Protein AF-A0A919B8W8-F1 (afdb_monomer)

Structure (mmCIF, N/CA/C/O backbone):
data_AF-A0A919B8W8-F1
#
_entry.id   AF-A0A919B8W8-F1
#
loop_
_atom_site.group_PDB
_atom_site.id
_atom_site.type_symbol
_atom_site.label_atom_id
_atom_site.label_alt_id
_atom_site.label_comp_id
_atom_site.label_asym_id
_atom_site.label_entity_id
_atom_site.label_seq_id
_atom_site.pdbx_PDB_ins_code
_atom_site.Cartn_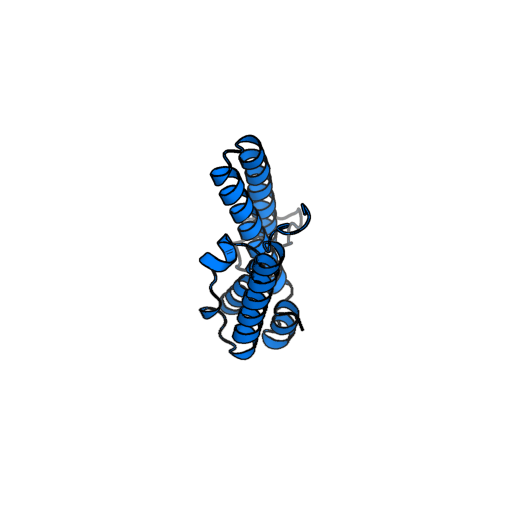x
_atom_site.Cartn_y
_atom_site.Cartn_z
_atom_site.occupancy
_atom_site.B_iso_or_equiv
_atom_site.auth_seq_id
_atom_site.auth_comp_id
_atom_site.auth_asym_id
_atom_site.auth_atom_id
_atom_site.pdbx_PDB_model_num
ATOM 1 N N . MET A 1 1 ? 10.524 -18.286 6.786 1.00 55.84 1 MET A N 1
ATOM 2 C CA . MET A 1 1 ? 11.147 -17.347 5.834 1.00 55.84 1 MET A CA 1
ATOM 3 C C . MET A 1 1 ? 10.064 -16.359 5.512 1.00 55.84 1 MET A C 1
ATOM 5 O O . MET A 1 1 ? 8.989 -16.825 5.149 1.00 55.84 1 MET A O 1
ATOM 9 N N . TYR A 1 2 ? 10.302 -15.078 5.764 1.00 72.94 2 TYR A N 1
ATOM 10 C CA . TYR A 1 2 ? 9.241 -14.082 5.649 1.00 72.94 2 TYR A CA 1
ATOM 11 C C . TYR A 1 2 ? 8.931 -13.783 4.176 1.00 72.94 2 TYR A C 1
ATOM 13 O O . TYR A 1 2 ? 9.824 -13.867 3.326 1.00 72.94 2 TYR A O 1
ATOM 21 N N . ALA A 1 3 ? 7.687 -13.430 3.850 1.00 76.00 3 ALA A N 1
ATOM 22 C CA . ALA A 1 3 ? 7.280 -13.106 2.482 1.00 76.00 3 ALA A CA 1
ATOM 23 C C . ALA A 1 3 ? 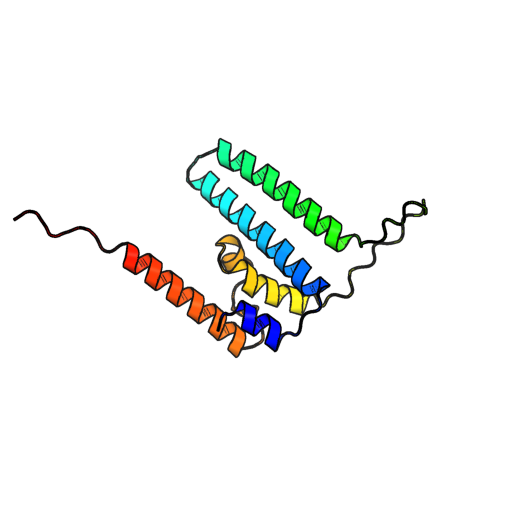8.094 -11.944 1.885 1.00 76.00 3 ALA A C 1
ATOM 25 O O . ALA A 1 3 ? 8.378 -11.938 0.688 1.00 76.00 3 ALA A O 1
ATOM 26 N N . THR A 1 4 ? 8.534 -11.003 2.720 1.00 79.88 4 THR A N 1
ATOM 27 C CA . THR A 1 4 ? 9.425 -9.888 2.358 1.00 79.88 4 THR A CA 1
ATOM 28 C C . THR A 1 4 ? 10.813 -10.372 1.919 1.00 79.88 4 THR A C 1
ATOM 30 O O . THR A 1 4 ? 11.311 -9.961 0.873 1.00 79.88 4 THR A O 1
ATOM 33 N N . GLU A 1 5 ? 11.412 -11.316 2.650 1.00 77.88 5 GLU A N 1
ATOM 34 C CA . GLU A 1 5 ? 12.707 -11.927 2.307 1.00 77.88 5 GLU A CA 1
ATOM 35 C C . GLU A 1 5 ? 12.623 -12.746 1.012 1.00 77.88 5 GLU A C 1
ATOM 37 O O . GLU A 1 5 ? 13.555 -12.762 0.203 1.00 77.88 5 GLU A O 1
ATOM 42 N N . LEU A 1 6 ? 11.493 -13.429 0.802 1.00 77.62 6 LEU A N 1
ATOM 43 C CA . LEU A 1 6 ? 11.238 -14.173 -0.426 1.00 77.62 6 LEU A CA 1
ATOM 44 C C . LEU A 1 6 ? 11.032 -13.226 -1.617 1.00 77.62 6 LEU A C 1
ATOM 46 O O . LEU A 1 6 ? 11.561 -13.490 -2.692 1.00 77.62 6 LEU A O 1
ATOM 50 N N . ALA A 1 7 ? 10.336 -12.102 -1.427 1.00 74.88 7 ALA A N 1
ATOM 51 C CA . ALA A 1 7 ? 10.153 -11.086 -2.461 1.00 74.88 7 ALA A CA 1
ATOM 52 C C . ALA A 1 7 ? 11.491 -10.491 -2.919 1.00 74.88 7 ALA A C 1
ATOM 54 O O . ALA A 1 7 ? 11.741 -10.419 -4.122 1.00 74.88 7 ALA A O 1
ATOM 55 N N . ALA A 1 8 ? 12.377 -10.151 -1.976 1.00 78.56 8 ALA A N 1
ATOM 56 C CA . ALA A 1 8 ? 13.709 -9.630 -2.282 1.00 78.56 8 ALA A CA 1
ATOM 57 C C . ALA A 1 8 ? 14.546 -10.625 -3.106 1.00 78.56 8 ALA A C 1
ATOM 59 O O . ALA A 1 8 ? 15.276 -10.234 -4.016 1.00 78.56 8 ALA A O 1
ATOM 60 N N . LYS A 1 9 ? 14.402 -11.925 -2.826 1.00 77.00 9 LYS A N 1
ATOM 61 C CA . LYS A 1 9 ? 15.123 -12.989 -3.532 1.00 77.00 9 LYS A CA 1
ATOM 62 C C . LYS A 1 9 ? 14.540 -13.318 -4.909 1.00 77.00 9 LYS A C 1
ATOM 64 O O . LYS A 1 9 ? 15.295 -13.657 -5.812 1.00 77.00 9 LYS A O 1
ATOM 69 N N . THR A 1 10 ? 13.219 -13.276 -5.060 1.00 79.31 10 THR A N 1
ATOM 70 C CA . THR A 1 10 ? 12.535 -13.717 -6.286 1.00 79.31 10 THR A CA 1
ATOM 71 C C . THR A 1 10 ? 12.407 -12.599 -7.318 1.00 79.31 10 THR A C 1
ATOM 73 O O . THR A 1 10 ? 12.518 -12.857 -8.513 1.00 79.31 10 THR A O 1
ATOM 76 N N . LEU A 1 11 ? 12.169 -11.360 -6.876 1.00 79.94 11 LEU A N 1
ATOM 77 C CA . LEU A 1 11 ? 11.946 -10.222 -7.773 1.00 79.94 11 LEU A CA 1
ATOM 78 C C . LEU A 1 11 ? 13.232 -9.453 -8.101 1.00 79.94 11 LEU A C 1
ATOM 80 O O . LEU A 1 11 ? 13.217 -8.659 -9.045 1.00 79.94 11 LEU A O 1
ATOM 84 N N . GLU A 1 12 ? 14.310 -9.672 -7.335 1.00 85.25 12 GLU A N 1
ATOM 85 C CA . GLU A 1 12 ? 15.593 -8.957 -7.432 1.00 85.25 12 GLU A CA 1
ATOM 86 C C . GLU A 1 12 ? 15.376 -7.453 -7.706 1.00 85.25 12 GLU A C 1
ATOM 88 O O . GLU A 1 12 ? 15.652 -6.959 -8.809 1.00 85.25 12 GLU A O 1
ATOM 93 N N . PRO A 1 13 ? 14.744 -6.724 -6.766 1.00 82.25 13 PRO A N 1
ATOM 94 C CA . PRO A 1 13 ? 14.416 -5.325 -6.978 1.00 82.25 13 PRO A CA 1
ATOM 95 C C . PRO A 1 13 ? 15.666 -4.448 -6.951 1.00 82.25 13 PRO A C 1
ATOM 97 O O . PRO A 1 13 ? 16.637 -4.710 -6.242 1.00 82.25 13 PRO A O 1
ATOM 100 N N . THR A 1 14 ? 15.630 -3.369 -7.725 1.00 85.00 14 THR A N 1
ATOM 101 C CA . THR A 1 14 ? 16.586 -2.272 -7.563 1.00 85.00 14 THR A CA 1
ATOM 102 C C . THR A 1 14 ? 16.299 -1.514 -6.265 1.00 85.00 14 THR A C 1
ATOM 104 O O . THR A 1 14 ? 15.175 -1.523 -5.764 1.00 85.00 14 THR A O 1
ATOM 107 N N . SER A 1 15 ? 17.290 -0.785 -5.744 1.00 84.69 15 SER A N 1
ATOM 108 C CA . SER A 1 15 ? 17.109 0.048 -4.545 1.00 84.69 15 SER A CA 1
ATOM 109 C C . SER A 1 15 ? 16.007 1.100 -4.709 1.00 84.69 15 SER A C 1
ATOM 111 O O . SER A 1 15 ? 15.320 1.431 -3.748 1.00 84.69 15 SER A O 1
ATOM 113 N N . THR A 1 16 ? 15.804 1.612 -5.927 1.00 82.62 16 THR A N 1
ATOM 114 C CA . THR A 1 16 ? 14.714 2.545 -6.242 1.00 82.62 16 THR A CA 1
ATOM 115 C C . THR A 1 16 ? 13.346 1.867 -6.191 1.00 82.62 16 THR A C 1
ATOM 117 O O . THR A 1 16 ? 12.405 2.455 -5.670 1.00 82.62 16 THR A O 1
ATOM 120 N N . GLU A 1 17 ? 13.220 0.642 -6.706 1.00 85.19 17 GLU A N 1
ATOM 121 C CA . GLU A 1 17 ? 11.960 -0.117 -6.681 1.00 85.19 17 GLU A CA 1
ATOM 122 C C . GLU A 1 17 ? 11.575 -0.534 -5.261 1.00 85.19 17 GLU A C 1
ATOM 124 O O . GLU A 1 17 ? 10.405 -0.444 -4.892 1.00 85.19 17 GLU A O 1
ATOM 129 N N . GLU A 1 18 ? 12.557 -0.958 -4.464 1.00 86.44 18 GLU A N 1
ATOM 130 C CA . GLU A 1 18 ? 12.358 -1.312 -3.060 1.00 86.44 18 GLU A CA 1
ATOM 131 C C . GLU A 1 18 ? 11.931 -0.096 -2.235 1.00 86.44 18 GLU A C 1
ATOM 133 O O . GLU A 1 18 ? 10.917 -0.159 -1.543 1.00 86.44 18 GLU A O 1
ATOM 138 N N . ARG A 1 19 ? 12.639 1.032 -2.381 1.00 85.75 19 ARG A N 1
ATOM 139 C CA . ARG A 1 19 ? 12.291 2.281 -1.697 1.00 85.75 19 ARG A CA 1
ATOM 140 C C . ARG A 1 19 ? 10.905 2.782 -2.089 1.00 85.75 19 ARG A C 1
ATOM 142 O O . ARG A 1 19 ? 10.127 3.147 -1.223 1.00 85.75 19 ARG A O 1
ATOM 149 N N . LEU A 1 20 ? 10.564 2.744 -3.379 1.00 86.06 20 LEU A N 1
ATOM 150 C CA . LEU A 1 20 ? 9.239 3.161 -3.830 1.00 86.06 20 LEU A CA 1
ATOM 151 C C . LEU A 1 20 ? 8.142 2.259 -3.246 1.00 86.06 20 LEU A C 1
ATOM 153 O O . LEU A 1 20 ? 7.090 2.749 -2.849 1.00 86.06 20 LEU A O 1
ATOM 157 N N . ALA A 1 21 ? 8.372 0.947 -3.182 1.00 89.31 21 ALA A N 1
ATOM 158 C CA . ALA A 1 21 ? 7.412 0.030 -2.581 1.00 89.31 21 ALA A CA 1
ATOM 159 C C . ALA A 1 21 ? 7.230 0.267 -1.073 1.00 89.31 21 ALA A C 1
ATOM 161 O O . ALA A 1 21 ? 6.102 0.173 -0.586 1.00 89.31 21 ALA A O 1
ATOM 162 N N . ASP A 1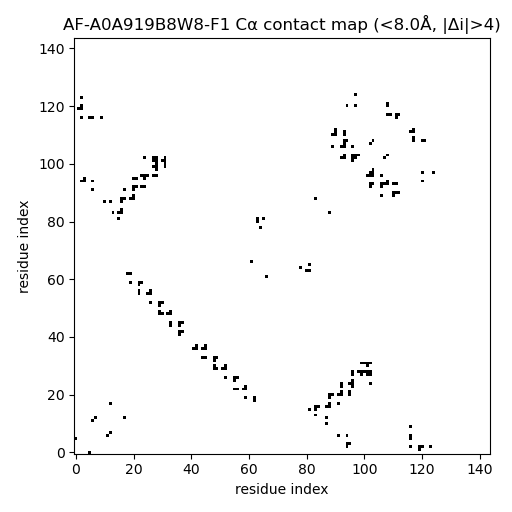 22 ? 8.311 0.590 -0.362 1.00 89.38 22 ASP A N 1
ATOM 163 C CA . ASP A 1 22 ? 8.294 0.929 1.063 1.00 89.38 22 ASP A CA 1
ATOM 164 C C . ASP A 1 22 ? 7.539 2.244 1.321 1.00 89.38 22 ASP A C 1
ATOM 166 O O . ASP A 1 22 ? 6.595 2.264 2.112 1.00 89.38 22 ASP A O 1
ATOM 170 N N . ASP A 1 23 ? 7.835 3.296 0.547 1.00 88.69 23 ASP A N 1
ATOM 171 C CA . ASP A 1 23 ? 7.138 4.589 0.606 1.00 88.69 23 ASP A CA 1
ATOM 172 C C . ASP A 1 23 ? 5.614 4.405 0.38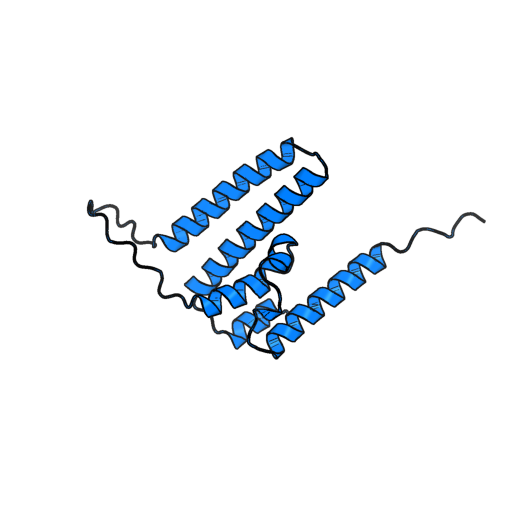9 1.00 88.69 23 ASP A C 1
ATOM 174 O O . ASP A 1 23 ? 4.779 4.936 1.128 1.00 88.69 23 ASP A O 1
ATOM 178 N N . TYR A 1 24 ? 5.219 3.575 -0.587 1.00 88.75 24 TYR A N 1
ATOM 179 C CA . TYR A 1 24 ? 3.810 3.233 -0.819 1.00 88.75 24 TYR A CA 1
ATOM 180 C C . TYR A 1 24 ? 3.187 2.423 0.327 1.00 88.75 24 TYR A C 1
ATOM 182 O O . TYR A 1 24 ? 2.017 2.632 0.664 1.00 88.75 24 TYR A O 1
ATOM 190 N N . ALA A 1 25 ? 3.924 1.481 0.916 1.00 90.88 25 ALA A N 1
ATOM 191 C CA . ALA A 1 25 ? 3.440 0.697 2.048 1.00 90.88 25 ALA A CA 1
ATOM 192 C C . ALA A 1 25 ? 3.226 1.580 3.285 1.00 90.88 25 ALA A C 1
ATOM 194 O O . ALA A 1 25 ? 2.195 1.441 3.949 1.00 90.88 25 ALA A O 1
ATOM 195 N N . ALA A 1 26 ? 4.121 2.538 3.535 1.00 90.44 26 ALA A N 1
ATOM 196 C CA . ALA A 1 26 ? 3.996 3.527 4.600 1.00 90.44 26 ALA A CA 1
ATOM 197 C C . ALA A 1 26 ? 2.744 4.406 4.424 1.00 90.44 26 ALA A C 1
ATOM 199 O O . ALA A 1 26 ? 1.972 4.571 5.370 1.00 90.44 26 ALA A O 1
ATOM 200 N N . LEU A 1 27 ? 2.453 4.877 3.203 1.00 92.00 27 LEU A N 1
ATOM 201 C CA . LEU A 1 27 ? 1.205 5.601 2.919 1.00 92.00 27 LEU A CA 1
ATOM 202 C C . LEU A 1 27 ? -0.035 4.766 3.261 1.00 92.00 27 LEU A C 1
ATOM 204 O O . LEU A 1 27 ? -0.977 5.250 3.891 1.00 92.00 27 LEU A O 1
ATOM 208 N N . LEU A 1 28 ? -0.043 3.492 2.865 1.00 92.50 28 LEU A N 1
ATOM 209 C CA . LEU A 1 28 ? -1.151 2.573 3.139 1.00 92.50 28 LEU A CA 1
ATOM 210 C C . LEU A 1 28 ? -1.280 2.244 4.633 1.00 92.50 28 LEU A C 1
ATOM 212 O O . LEU A 1 28 ? -2.397 2.023 5.121 1.00 92.50 28 LEU A O 1
ATOM 216 N N . ALA A 1 29 ? -0.166 2.237 5.364 1.00 91.56 29 ALA A N 1
ATOM 217 C CA . ALA A 1 29 ? -0.137 2.104 6.812 1.00 91.56 29 ALA A CA 1
ATOM 218 C C . ALA A 1 29 ? -0.832 3.290 7.484 1.00 91.56 29 ALA A C 1
ATOM 220 O O . ALA A 1 29 ? -1.778 3.086 8.249 1.00 91.56 29 ALA A O 1
ATOM 221 N N . THR A 1 30 ? -0.431 4.516 7.142 1.00 91.00 30 THR A N 1
ATOM 222 C CA . THR A 1 30 ? -1.017 5.740 7.699 1.00 91.00 30 THR A CA 1
ATOM 223 C C . THR A 1 30 ? -2.498 5.858 7.347 1.00 91.00 30 THR A C 1
ATOM 225 O O . THR A 1 30 ? -3.324 6.084 8.227 1.00 91.00 30 THR A O 1
ATOM 228 N N . LEU A 1 31 ? -2.889 5.564 6.102 1.00 92.31 31 LEU A N 1
ATOM 229 C CA . LEU A 1 31 ? -4.305 5.519 5.710 1.00 92.31 31 LEU A CA 1
ATOM 230 C C . LEU A 1 31 ? -5.120 4.506 6.522 1.00 92.31 31 LEU A C 1
ATOM 232 O O . LEU A 1 31 ? -6.278 4.764 6.850 1.00 92.31 31 LEU A O 1
ATOM 236 N N . SER A 1 32 ? -4.527 3.361 6.864 1.00 91.56 32 SER A N 1
ATOM 237 C CA . SER A 1 32 ? -5.196 2.375 7.716 1.00 91.56 32 SER A CA 1
ATOM 238 C C . SER A 1 32 ? -5.392 2.890 9.145 1.00 91.56 32 SER A C 1
ATOM 240 O O . SER A 1 32 ? -6.431 2.610 9.740 1.00 91.56 32 SER A O 1
ATOM 242 N N . ARG A 1 33 ? -4.436 3.657 9.690 1.00 91.50 33 ARG A N 1
ATOM 243 C CA . ARG A 1 33 ? -4.574 4.294 11.012 1.00 91.50 33 ARG A CA 1
ATOM 244 C C . ARG A 1 33 ? -5.626 5.402 11.000 1.00 91.50 33 ARG A C 1
ATOM 246 O O . ARG A 1 33 ? -6.454 5.443 11.904 1.00 91.50 33 ARG A O 1
ATOM 253 N N . VAL A 1 34 ? -5.686 6.205 9.934 1.00 91.69 34 VAL A N 1
ATOM 254 C CA . VAL A 1 34 ? -6.751 7.204 9.731 1.00 91.69 34 VAL A CA 1
ATOM 255 C C . VAL A 1 34 ? -8.134 6.543 9.694 1.00 91.69 34 VAL A C 1
ATOM 257 O O . VAL A 1 34 ? -9.038 6.986 10.401 1.00 91.69 34 VAL A O 1
ATOM 260 N N . ASP A 1 35 ? -8.320 5.473 8.909 1.00 92.19 35 ASP A N 1
ATOM 261 C CA . ASP A 1 35 ? -9.596 4.734 8.858 1.00 92.19 35 ASP A CA 1
ATOM 262 C C . ASP A 1 35 ? -9.979 4.170 10.235 1.00 92.19 35 ASP A C 1
ATOM 264 O O . ASP A 1 35 ? -11.137 4.277 10.641 1.00 92.19 35 ASP A O 1
ATOM 268 N N . GLN A 1 36 ? -9.014 3.640 10.990 1.00 91.38 36 GLN A N 1
ATOM 269 C CA . GLN A 1 36 ? -9.263 3.148 12.343 1.00 91.38 36 GLN A CA 1
ATOM 270 C C . GLN A 1 36 ? -9.685 4.275 13.300 1.00 91.38 36 GLN A C 1
ATOM 272 O O . GLN A 1 36 ? -10.726 4.162 13.947 1.00 91.38 36 GLN A O 1
ATOM 277 N N . ALA A 1 37 ? -8.944 5.385 13.344 1.00 90.38 37 ALA A N 1
ATOM 278 C CA . ALA A 1 37 ? -9.248 6.527 14.208 1.00 90.38 37 ALA A CA 1
ATOM 279 C C . ALA A 1 37 ? -10.618 7.152 13.881 1.00 90.38 37 ALA A C 1
ATOM 281 O O . ALA A 1 37 ? -11.379 7.515 14.783 1.00 90.38 37 ALA A O 1
ATOM 282 N N . LEU A 1 38 ? -10.986 7.204 12.593 1.00 92.25 38 LEU A N 1
ATOM 283 C CA . LEU A 1 38 ? -12.316 7.627 12.145 1.00 92.25 38 LEU A CA 1
ATOM 284 C C . LEU A 1 38 ? -13.424 6.707 12.671 1.00 92.25 38 LEU A C 1
ATOM 286 O O . LEU A 1 38 ? -14.464 7.196 13.114 1.00 92.25 38 LEU A O 1
ATOM 290 N N . ARG A 1 39 ? -13.218 5.384 12.643 1.00 92.75 39 ARG A N 1
ATOM 291 C CA . ARG A 1 39 ? -14.191 4.402 13.155 1.00 92.75 39 ARG A CA 1
ATOM 292 C C . ARG A 1 39 ? -14.343 4.463 14.669 1.00 92.75 39 ARG A C 1
ATOM 294 O O . ARG A 1 39 ? -15.443 4.248 15.173 1.00 92.75 39 ARG A O 1
ATOM 301 N N . GLU A 1 40 ? -13.263 4.764 15.379 1.00 93.75 40 GLU A N 1
ATOM 302 C CA . GLU A 1 40 ? -13.259 4.930 16.835 1.00 93.75 40 GLU A CA 1
ATOM 303 C C . GLU A 1 40 ? -13.787 6.308 17.276 1.00 93.75 40 GLU A C 1
ATOM 305 O O . GLU A 1 40 ? -14.110 6.507 18.447 1.00 93.75 40 GLU A O 1
ATOM 310 N N . GLY A 1 41 ? -13.936 7.253 16.340 1.00 92.31 41 GLY A N 1
ATOM 311 C CA . GLY A 1 41 ? -14.422 8.607 16.608 1.00 92.31 41 GLY A CA 1
ATOM 312 C C . GLY A 1 41 ? -13.400 9.499 17.318 1.00 92.31 41 GLY A C 1
ATOM 313 O O . GLY A 1 41 ? -13.780 10.514 17.912 1.00 92.31 41 GLY A O 1
ATOM 314 N N . VAL A 1 42 ? -12.112 9.144 17.265 1.00 94.00 42 VAL A N 1
ATOM 315 C CA . VAL A 1 42 ? -11.022 9.871 17.927 1.00 94.00 42 VAL A CA 1
ATOM 316 C C . VAL A 1 42 ? -10.464 10.934 16.977 1.00 94.00 42 VAL A C 1
ATOM 318 O O . VAL A 1 42 ? -9.438 10.772 16.329 1.00 94.00 42 VAL A O 1
ATOM 321 N N . TRP A 1 43 ? -11.179 12.053 16.862 1.00 90.94 43 TRP A N 1
ATOM 322 C CA . TRP A 1 43 ? -10.872 13.113 15.888 1.00 90.94 43 TRP A CA 1
ATOM 323 C C . TRP A 1 43 ? -9.517 13.805 16.074 1.00 90.94 43 TRP A C 1
ATOM 325 O O . TRP A 1 43 ? -9.010 14.392 15.120 1.00 90.94 43 TRP A O 1
ATOM 335 N N . HIS A 1 44 ? -8.951 13.778 17.283 1.00 89.50 44 HIS A N 1
ATOM 336 C CA . HIS A 1 44 ? -7.609 14.310 17.512 1.00 89.50 44 HIS A CA 1
ATOM 337 C C . HIS A 1 44 ? -6.563 13.458 16.788 1.00 89.50 44 HIS A C 1
ATOM 339 O O . HIS A 1 44 ? -5.790 14.007 16.009 1.00 89.50 44 HIS A O 1
ATOM 345 N N . ASP A 1 45 ? -6.627 12.140 16.961 1.00 87.50 45 ASP A N 1
ATOM 346 C CA . ASP A 1 45 ? -5.718 11.181 16.332 1.00 87.50 45 ASP A CA 1
ATOM 347 C C . ASP A 1 45 ? -5.857 11.209 14.806 1.00 87.50 45 ASP A C 1
ATOM 349 O O . ASP A 1 45 ? -4.866 11.145 14.090 1.00 87.50 45 ASP A O 1
ATOM 353 N N . VAL A 1 46 ? -7.075 11.409 14.283 1.00 89.44 46 VAL A N 1
ATOM 354 C CA . VAL A 1 46 ? -7.287 11.604 12.836 1.00 89.44 46 VAL A CA 1
ATOM 355 C C . VAL A 1 46 ? -6.450 12.764 12.301 1.00 89.44 46 VAL A C 1
ATOM 357 O O . VAL A 1 46 ? -5.900 12.662 11.210 1.00 89.44 46 VAL A O 1
ATOM 360 N N . ARG A 1 47 ? -6.365 13.878 13.034 1.00 92.00 47 ARG A N 1
ATOM 361 C CA . ARG A 1 47 ? -5.573 15.031 12.600 1.00 92.00 47 ARG A CA 1
ATOM 362 C C . ARG A 1 47 ? -4.083 14.705 12.600 1.00 92.00 47 ARG A C 1
ATOM 364 O O . ARG A 1 47 ? -3.420 14.998 11.613 1.00 92.00 47 ARG A O 1
ATOM 371 N N . ASP A 1 48 ? -3.595 14.099 13.674 1.00 92.19 48 ASP A N 1
ATOM 372 C CA . ASP A 1 48 ? -2.176 13.773 13.820 1.00 92.19 48 ASP A CA 1
ATOM 373 C C . ASP A 1 48 ? -1.734 12.783 12.724 1.00 92.19 48 ASP A C 1
ATOM 375 O O . ASP A 1 48 ? -0.696 12.960 12.092 1.00 92.19 48 ASP A O 1
ATOM 379 N N . GLU A 1 49 ? -2.579 11.801 12.399 1.00 91.25 49 GLU A N 1
ATOM 380 C CA . GLU A 1 49 ? -2.321 10.847 11.315 1.00 91.25 49 GLU A CA 1
ATOM 381 C C . GLU A 1 49 ? -2.426 11.473 9.911 1.00 91.25 49 GLU A C 1
ATOM 383 O O . GLU A 1 49 ? -1.792 10.996 8.971 1.00 91.25 49 GLU A O 1
ATOM 388 N N . LEU A 1 50 ? -3.201 12.548 9.729 1.00 91.56 50 LEU A N 1
ATOM 389 C CA . LEU A 1 50 ? -3.219 13.295 8.465 1.00 91.56 50 LEU A CA 1
ATOM 390 C C . LEU A 1 50 ? -1.937 14.113 8.262 1.00 91.56 50 LEU A C 1
ATOM 392 O O . LEU A 1 50 ? -1.463 14.205 7.130 1.00 91.56 50 LEU A O 1
ATOM 396 N N . ASP A 1 51 ? -1.369 14.675 9.330 1.00 92.06 51 ASP A N 1
ATOM 397 C CA . ASP A 1 51 ? -0.078 15.372 9.268 1.00 92.06 51 ASP A CA 1
ATOM 398 C C . ASP A 1 51 ? 1.057 14.379 8.932 1.00 92.06 51 ASP A C 1
ATOM 400 O O . ASP A 1 51 ? 1.915 14.655 8.085 1.00 92.06 51 ASP A O 1
ATOM 404 N N . GLU A 1 52 ? 1.005 13.174 9.504 1.00 91.00 52 GLU A N 1
ATOM 405 C CA . GLU A 1 52 ? 1.903 12.071 9.143 1.00 91.00 52 GLU A CA 1
ATOM 406 C C . GLU A 1 52 ? 1.717 11.641 7.677 1.00 91.00 52 GLU A C 1
ATOM 408 O O . GLU A 1 52 ? 2.691 11.426 6.956 1.00 91.00 52 GLU A O 1
ATOM 413 N N . LEU A 1 53 ? 0.472 11.560 7.190 1.00 91.06 53 LEU A N 1
ATOM 414 C CA . LEU A 1 53 ? 0.183 11.183 5.802 1.00 91.06 53 LEU A CA 1
ATOM 415 C C . LEU A 1 53 ? 0.808 12.166 4.807 1.00 91.06 53 LEU A C 1
ATOM 417 O O . LEU A 1 53 ? 1.336 11.743 3.779 1.00 91.06 53 LEU A O 1
ATOM 421 N N . ILE A 1 54 ? 0.735 13.464 5.107 1.00 90.06 54 ILE A N 1
ATOM 422 C CA . ILE A 1 54 ? 1.361 14.511 4.296 1.00 90.06 54 ILE A CA 1
ATOM 423 C C . ILE A 1 54 ? 2.881 14.335 4.293 1.00 90.06 54 ILE A C 1
ATOM 425 O O . ILE A 1 54 ? 3.480 14.366 3.223 1.00 90.06 54 ILE A O 1
ATOM 429 N N . SER A 1 55 ? 3.486 14.080 5.454 1.00 90.12 55 SER A N 1
ATOM 430 C CA . SER A 1 55 ? 4.939 13.900 5.572 1.00 90.12 55 SER A CA 1
ATOM 431 C C . SER A 1 55 ? 5.438 12.705 4.748 1.00 90.12 55 SER A C 1
ATOM 433 O O . SER A 1 55 ? 6.339 12.848 3.926 1.00 90.12 55 SER A O 1
ATOM 435 N N . VAL A 1 56 ? 4.784 11.543 4.871 1.00 89.25 56 VAL A N 1
ATOM 436 C CA . VAL A 1 56 ? 5.132 10.343 4.085 1.00 89.25 56 VAL A CA 1
ATOM 437 C C . VAL A 1 56 ? 4.919 10.574 2.584 1.00 89.25 56 VAL A C 1
ATOM 439 O O . VAL A 1 56 ? 5.689 10.090 1.752 1.00 89.25 56 VAL A O 1
ATOM 442 N N . ALA A 1 57 ? 3.880 11.324 2.210 1.00 88.31 57 ALA A N 1
ATOM 443 C CA . ALA A 1 57 ? 3.679 11.710 0.822 1.00 88.31 57 ALA A CA 1
ATOM 444 C C . ALA A 1 57 ? 4.856 12.565 0.329 1.00 88.31 57 ALA A C 1
ATOM 446 O O . ALA A 1 57 ? 5.460 12.235 -0.687 1.00 88.31 57 ALA A O 1
ATOM 447 N N . GLU A 1 58 ? 5.232 13.621 1.044 1.00 87.69 58 GLU A N 1
ATOM 448 C CA . GLU A 1 58 ? 6.364 14.473 0.664 1.00 87.69 58 GLU A CA 1
ATOM 449 C C . GLU A 1 58 ? 7.665 13.675 0.477 1.00 87.69 58 GLU A C 1
ATOM 451 O O . GLU A 1 58 ? 8.354 13.868 -0.531 1.00 87.69 58 GLU A O 1
ATOM 456 N N . ASP A 1 59 ? 7.942 12.712 1.358 1.00 83.56 59 ASP A N 1
ATOM 457 C CA . ASP A 1 59 ? 9.090 11.808 1.237 1.00 83.56 59 ASP A CA 1
ATOM 458 C C . ASP A 1 59 ? 9.029 10.951 -0.039 1.00 83.56 59 ASP A C 1
ATOM 460 O O . ASP A 1 59 ? 10.001 10.892 -0.799 1.00 83.56 59 ASP A O 1
ATOM 464 N N . MET A 1 60 ? 7.871 10.360 -0.349 1.00 83.44 60 MET A N 1
ATOM 465 C CA . MET A 1 60 ? 7.665 9.613 -1.597 1.00 83.44 60 MET A CA 1
ATOM 466 C C . MET A 1 60 ? 7.855 10.508 -2.831 1.00 83.44 60 MET A C 1
ATOM 468 O O . MET A 1 60 ? 8.465 10.108 -3.828 1.00 83.44 60 MET A O 1
ATOM 472 N N . TRP A 1 61 ? 7.333 11.736 -2.789 1.00 81.50 61 TRP A N 1
ATOM 473 C CA . TRP A 1 61 ? 7.482 12.704 -3.875 1.00 81.50 61 TRP A CA 1
ATOM 474 C C . TRP A 1 61 ? 8.945 13.113 -4.071 1.00 81.50 61 TRP A C 1
ATOM 476 O O . TRP A 1 61 ? 9.371 13.262 -5.216 1.00 81.50 61 TRP A O 1
ATOM 486 N N . SER A 1 62 ? 9.720 13.223 -2.990 1.00 79.00 62 SER A N 1
ATOM 487 C CA . SER A 1 62 ? 11.172 13.432 -3.016 1.00 79.00 62 SER A CA 1
ATOM 488 C C . SER A 1 62 ? 11.912 12.248 -3.653 1.00 79.00 62 SER A C 1
ATOM 490 O O . SER A 1 62 ? 12.768 12.432 -4.522 1.00 79.00 62 SER A O 1
ATOM 492 N N . THR A 1 63 ? 11.528 11.010 -3.317 1.00 73.81 63 THR A N 1
ATOM 493 C CA . THR A 1 63 ? 12.064 9.800 -3.965 1.00 73.81 63 THR A CA 1
ATOM 494 C C . THR A 1 63 ? 11.809 9.812 -5.481 1.00 73.81 63 THR A C 1
ATOM 496 O O . THR A 1 63 ? 12.675 9.423 -6.268 1.00 73.81 63 THR A O 1
ATOM 499 N N . LEU A 1 64 ? 10.631 10.278 -5.910 1.00 72.50 64 LEU A N 1
ATOM 500 C CA . LEU A 1 64 ? 10.222 10.321 -7.317 1.00 72.50 64 LEU A CA 1
ATOM 501 C C . LEU A 1 64 ? 10.813 11.493 -8.113 1.00 72.50 64 LEU A C 1
ATOM 503 O O . LEU A 1 64 ? 10.960 11.364 -9.330 1.00 72.50 64 LEU A O 1
ATOM 507 N N . SER A 1 65 ? 11.103 12.632 -7.480 1.00 67.88 65 SER A N 1
ATOM 508 C CA . SER A 1 65 ? 11.593 13.844 -8.154 1.00 67.88 65 SER A CA 1
ATOM 509 C C . SER A 1 65 ? 13.092 13.812 -8.471 1.00 67.88 65 SER A C 1
ATOM 511 O O . SER A 1 65 ? 13.547 14.583 -9.316 1.00 67.88 65 SER A O 1
ATOM 513 N N . GLY A 1 66 ? 13.829 12.857 -7.900 1.00 57.47 66 GLY A N 1
ATOM 514 C CA . GLY A 1 66 ? 15.225 12.589 -8.226 1.00 57.47 66 GLY A CA 1
ATOM 515 C C . GLY A 1 66 ? 16.208 13.426 -7.406 1.00 57.47 66 GLY A C 1
ATOM 516 O O . GLY A 1 66 ? 16.088 14.641 -7.281 1.00 57.47 66 GLY A O 1
ATOM 517 N N . ALA A 1 67 ? 17.229 12.745 -6.890 1.00 47.25 67 ALA A N 1
ATOM 518 C CA . ALA A 1 67 ? 18.296 13.256 -6.032 1.00 47.25 67 ALA A CA 1
ATOM 519 C C . ALA A 1 67 ? 19.331 14.176 -6.730 1.00 47.25 67 ALA A C 1
ATOM 521 O O . ALA A 1 67 ? 20.483 14.197 -6.316 1.00 47.25 67 ALA A O 1
ATOM 522 N N . ASP A 1 68 ? 18.933 14.953 -7.740 1.00 44.97 68 ASP A N 1
ATOM 523 C CA . ASP A 1 68 ? 19.770 15.989 -8.369 1.00 44.97 68 ASP A CA 1
ATOM 524 C C . ASP A 1 68 ? 19.161 17.376 -8.100 1.00 44.97 68 ASP A C 1
ATOM 526 O O . ASP A 1 68 ? 18.805 18.130 -9.009 1.00 44.97 68 ASP A O 1
ATOM 530 N N . HIS A 1 69 ? 19.066 17.744 -6.822 1.00 44.28 69 HIS A N 1
ATOM 531 C CA . HIS A 1 69 ? 19.189 19.151 -6.440 1.00 44.28 69 HIS A CA 1
ATOM 532 C C . HIS A 1 69 ? 20.682 19.497 -6.350 1.00 44.28 69 HIS A C 1
ATOM 534 O O . HIS A 1 69 ? 21.195 19.856 -5.297 1.00 44.28 69 HIS A O 1
ATOM 540 N N . ASP A 1 70 ? 21.387 19.395 -7.482 1.00 43.69 70 ASP A N 1
ATOM 541 C CA . ASP A 1 70 ? 22.530 20.276 -7.695 1.00 43.69 70 ASP A CA 1
ATOM 542 C C . ASP A 1 70 ? 21.945 21.693 -7.727 1.00 43.69 70 ASP A C 1
ATOM 544 O O . ASP A 1 70 ? 21.175 22.039 -8.629 1.00 43.69 70 ASP A O 1
ATOM 548 N N . GLU A 1 71 ? 22.263 22.479 -6.699 1.00 49.38 71 GLU A N 1
ATOM 549 C CA . GLU A 1 71 ? 21.741 23.815 -6.372 1.00 49.38 71 GLU A CA 1
ATOM 550 C C . GLU A 1 71 ? 21.940 24.894 -7.467 1.00 49.38 71 GLU A C 1
ATOM 552 O O . GLU A 1 71 ? 21.760 26.076 -7.195 1.00 49.38 71 GLU A O 1
ATOM 557 N N . ASP A 1 72 ? 22.280 24.536 -8.710 1.00 48.31 72 ASP A N 1
ATOM 558 C CA . ASP A 1 72 ? 22.857 25.476 -9.680 1.00 48.31 72 ASP A CA 1
ATOM 559 C C . ASP A 1 72 ? 22.302 25.398 -11.118 1.00 48.31 72 ASP A C 1
ATOM 561 O O . ASP A 1 72 ? 22.936 25.867 -12.066 1.00 48.31 72 ASP A O 1
ATOM 565 N N . SER A 1 73 ? 21.098 24.853 -11.350 1.00 43.16 73 SER A N 1
ATOM 566 C CA . SER A 1 73 ? 20.472 25.011 -12.676 1.00 43.16 73 SER A CA 1
ATOM 567 C C . SER A 1 73 ? 18.980 25.333 -12.641 1.00 43.16 73 SER A C 1
ATOM 569 O O . SER A 1 73 ? 18.117 24.472 -12.507 1.00 43.16 73 SER A O 1
ATOM 571 N N . ASP A 1 74 ? 18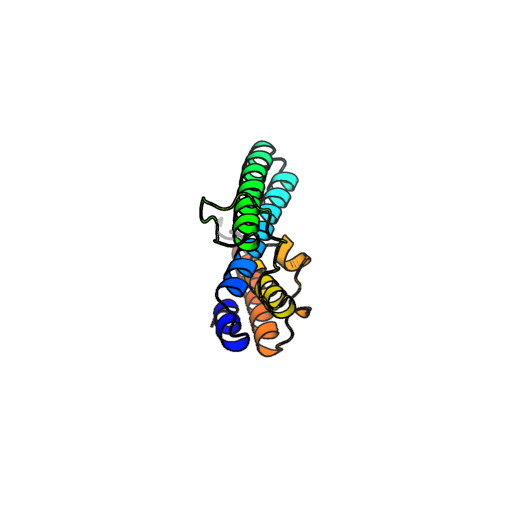.707 26.617 -12.862 1.00 47.97 74 ASP A N 1
ATOM 572 C CA . ASP A 1 74 ? 17.419 27.299 -13.024 1.00 47.97 74 ASP A CA 1
ATOM 573 C C . ASP A 1 74 ? 16.685 26.899 -14.330 1.00 47.97 74 ASP A C 1
ATOM 575 O O . ASP A 1 74 ? 16.157 27.713 -15.090 1.00 47.97 74 ASP A O 1
ATOM 579 N N . ARG A 1 75 ? 16.711 25.608 -14.673 1.00 52.34 75 ARG A N 1
ATOM 580 C CA . ARG A 1 75 ? 15.995 25.045 -15.820 1.00 52.34 75 ARG A CA 1
ATOM 581 C C . ARG A 1 75 ? 15.225 23.833 -15.349 1.00 52.34 75 ARG A C 1
ATOM 583 O O . ARG A 1 75 ? 15.819 22.785 -15.121 1.00 52.34 75 ARG A O 1
ATOM 590 N N . ALA A 1 76 ? 13.905 23.987 -15.270 1.00 55.12 76 ALA A N 1
ATOM 591 C CA . ALA A 1 76 ? 12.953 22.900 -15.098 1.00 55.12 76 ALA A CA 1
ATOM 592 C C . ALA A 1 76 ? 13.274 21.771 -16.093 1.00 55.12 76 ALA A C 1
ATOM 594 O O . ALA A 1 76 ? 12.919 21.837 -17.273 1.00 55.12 76 ALA A O 1
ATOM 595 N N . ARG A 1 77 ? 14.016 20.758 -15.633 1.00 53.47 77 ARG A N 1
ATOM 596 C CA . ARG A 1 77 ? 14.238 19.538 -16.401 1.00 53.47 77 ARG A CA 1
ATOM 597 C C . ARG A 1 77 ? 12.895 18.807 -16.476 1.00 53.47 77 ARG A C 1
ATOM 599 O O . ARG A 1 77 ? 12.165 18.788 -15.484 1.00 53.47 77 ARG A O 1
ATOM 606 N N . PRO A 1 78 ? 12.530 18.233 -17.633 1.00 54.84 78 PRO A N 1
ATOM 607 C CA . PRO A 1 78 ? 11.331 17.417 -17.720 1.00 54.84 78 PRO A CA 1
ATOM 608 C C . PRO A 1 78 ? 11.443 16.253 -16.730 1.00 54.84 78 PRO A C 1
ATOM 610 O O . PRO A 1 78 ? 12.477 15.582 -16.679 1.00 54.84 78 PRO A O 1
ATOM 613 N N . TYR A 1 79 ? 10.382 16.039 -15.947 1.00 57.12 79 TYR A N 1
ATOM 614 C CA . TYR A 1 79 ? 10.251 14.898 -15.044 1.00 57.12 79 TYR A CA 1
ATOM 615 C C . TYR A 1 79 ? 10.597 13.619 -15.808 1.00 57.12 79 TYR A C 1
ATOM 617 O O . TYR A 1 79 ? 9.917 13.255 -16.771 1.00 57.12 79 TYR A O 1
ATOM 625 N N . THR A 1 80 ? 11.688 12.972 -15.413 1.00 55.44 80 THR A N 1
ATOM 626 C CA . THR A 1 80 ? 12.070 11.674 -15.958 1.00 55.44 80 THR A CA 1
ATOM 627 C C . THR A 1 80 ? 11.585 10.654 -14.951 1.00 55.44 80 THR A C 1
ATOM 629 O O . THR A 1 80 ? 12.066 10.647 -13.821 1.00 55.44 80 THR A O 1
ATOM 632 N N . ALA A 1 81 ? 10.596 9.844 -15.335 1.00 58.00 81 ALA A N 1
ATOM 633 C CA . ALA A 1 81 ? 10.135 8.767 -14.472 1.00 58.00 81 ALA A CA 1
ATOM 634 C C . ALA A 1 81 ? 11.351 7.913 -14.065 1.00 58.00 81 ALA A C 1
ATOM 636 O O . ALA A 1 81 ? 12.183 7.620 -14.936 1.00 58.00 81 ALA A O 1
ATOM 637 N N . PRO A 1 82 ? 11.480 7.531 -12.781 1.00 63.16 82 PRO A N 1
ATOM 638 C CA . PRO A 1 82 ? 12.532 6.620 -12.361 1.00 63.16 82 PRO A CA 1
ATOM 639 C C . PRO A 1 82 ? 12.520 5.383 -13.263 1.00 63.16 82 PRO A C 1
ATOM 641 O O . PRO A 1 82 ? 11.448 4.924 -13.663 1.00 63.16 82 PRO A O 1
ATOM 644 N N . ALA A 1 83 ? 13.693 4.842 -13.593 1.00 68.81 83 ALA A N 1
ATOM 645 C CA . ALA A 1 83 ? 13.817 3.593 -14.344 1.00 68.81 83 ALA A CA 1
ATOM 646 C C . ALA A 1 83 ? 13.420 2.393 -13.459 1.00 68.81 83 ALA A C 1
ATOM 648 O O . ALA A 1 83 ? 14.247 1.547 -13.140 1.00 68.81 83 ALA A O 1
ATOM 649 N N . ALA A 1 84 ? 12.165 2.375 -13.014 1.00 76.69 84 ALA A N 1
ATOM 650 C CA . ALA A 1 84 ? 11.575 1.376 -12.140 1.00 76.69 84 ALA A CA 1
ATOM 651 C C . ALA A 1 84 ? 10.495 0.607 -12.903 1.00 76.69 84 ALA A C 1
ATOM 653 O O . ALA A 1 84 ? 9.659 1.196 -13.597 1.00 76.69 84 ALA A O 1
ATOM 654 N N . ASP A 1 85 ? 10.494 -0.714 -12.762 1.00 84.62 85 ASP A N 1
ATOM 655 C CA . ASP A 1 85 ? 9.438 -1.555 -13.300 1.00 84.62 85 ASP A CA 1
ATOM 656 C C . ASP A 1 85 ? 8.183 -1.437 -12.425 1.00 84.62 85 ASP A C 1
ATOM 658 O O . ASP A 1 85 ? 8.106 -1.963 -11.311 1.00 84.62 85 ASP A O 1
ATOM 662 N N . ALA A 1 86 ? 7.163 -0.761 -12.955 1.00 84.38 86 ALA A N 1
ATOM 663 C CA . ALA A 1 86 ? 5.892 -0.565 -12.271 1.00 84.38 86 ALA A CA 1
ATOM 664 C C . ALA A 1 86 ? 5.201 -1.887 -11.893 1.00 84.38 86 ALA A C 1
ATOM 666 O O . ALA A 1 86 ? 4.527 -1.943 -10.863 1.00 84.38 86 ALA A O 1
ATOM 667 N N . ALA A 1 87 ? 5.358 -2.955 -12.685 1.00 87.69 87 ALA A N 1
ATOM 668 C CA . ALA A 1 87 ? 4.781 -4.257 -12.362 1.00 87.69 87 ALA A CA 1
ATOM 669 C C . ALA A 1 87 ? 5.490 -4.879 -11.155 1.00 87.69 87 ALA A C 1
ATOM 671 O O . ALA A 1 87 ? 4.827 -5.385 -10.247 1.00 87.69 87 ALA A O 1
ATOM 672 N N . LYS A 1 88 ? 6.822 -4.776 -11.099 1.00 87.56 88 LYS A N 1
ATOM 673 C CA . LYS A 1 88 ? 7.616 -5.265 -9.967 1.00 87.56 88 LYS A CA 1
ATOM 674 C C . LYS A 1 88 ? 7.309 -4.491 -8.686 1.00 87.56 88 LYS A C 1
ATOM 676 O O . LYS A 1 88 ? 7.020 -5.106 -7.661 1.00 87.56 88 LYS A O 1
ATOM 681 N N . VAL A 1 89 ? 7.271 -3.159 -8.757 1.00 88.06 89 VAL A N 1
ATOM 682 C CA . VAL A 1 89 ? 6.897 -2.298 -7.620 1.00 88.06 89 VAL A CA 1
ATOM 683 C C . VAL A 1 89 ? 5.511 -2.666 -7.106 1.00 88.06 89 VAL A C 1
ATOM 685 O O . VAL A 1 89 ? 5.321 -2.825 -5.907 1.00 88.06 89 VAL A O 1
ATOM 688 N N . ARG A 1 90 ? 4.542 -2.894 -7.998 1.00 89.12 90 ARG A N 1
ATOM 689 C CA . ARG A 1 90 ? 3.189 -3.296 -7.600 1.00 89.12 90 ARG A CA 1
ATOM 690 C C . ARG A 1 90 ? 3.165 -4.615 -6.821 1.00 89.12 90 ARG A C 1
ATOM 692 O O . ARG A 1 90 ? 2.392 -4.741 -5.872 1.00 89.12 90 ARG A O 1
ATOM 699 N N . GLN A 1 91 ? 3.989 -5.587 -7.214 1.00 91.56 91 GLN A N 1
ATOM 700 C CA . GLN A 1 91 ? 4.120 -6.858 -6.498 1.00 91.56 91 GLN A CA 1
ATOM 701 C C . GLN A 1 91 ? 4.784 -6.665 -5.129 1.00 91.56 91 GLN A C 1
ATOM 703 O O . GLN A 1 91 ? 4.303 -7.228 -4.150 1.00 91.56 91 GLN A O 1
ATOM 708 N N . LEU A 1 92 ? 5.814 -5.819 -5.034 1.00 89.81 92 LEU A N 1
ATOM 709 C CA . LEU A 1 92 ? 6.455 -5.472 -3.760 1.00 89.81 92 LEU A CA 1
ATOM 710 C C . LEU A 1 92 ? 5.490 -4.753 -2.813 1.00 89.81 92 LEU A C 1
ATOM 712 O O . LEU A 1 92 ? 5.373 -5.151 -1.660 1.00 89.81 92 LEU A O 1
ATOM 716 N N . VAL A 1 93 ? 4.718 -3.776 -3.301 1.00 91.06 93 VAL A N 1
ATOM 717 C CA . VAL A 1 93 ? 3.679 -3.095 -2.507 1.00 91.06 93 VAL A CA 1
ATOM 718 C C . VAL A 1 93 ? 2.655 -4.103 -1.986 1.00 91.06 93 VAL A C 1
ATOM 720 O O . VAL A 1 93 ? 2.254 -4.032 -0.827 1.00 91.06 93 VAL A O 1
ATOM 723 N N . ALA A 1 94 ? 2.264 -5.085 -2.805 1.00 90.38 94 ALA A N 1
ATOM 724 C CA . ALA A 1 94 ? 1.346 -6.138 -2.380 1.00 90.38 94 ALA A CA 1
ATOM 725 C C . ALA A 1 94 ? 1.906 -7.026 -1.260 1.00 90.38 94 ALA A C 1
ATOM 727 O O . ALA A 1 94 ? 1.109 -7.591 -0.517 1.00 90.38 94 ALA A O 1
ATOM 728 N N . VAL A 1 95 ? 3.231 -7.140 -1.127 1.00 90.38 95 VAL A N 1
ATOM 729 C CA . VAL A 1 95 ? 3.909 -7.848 -0.029 1.00 90.38 95 VAL A CA 1
ATOM 730 C C . VAL A 1 95 ? 4.074 -6.927 1.185 1.00 90.38 95 VAL A C 1
ATOM 732 O O . VAL A 1 95 ? 3.691 -7.294 2.291 1.00 90.38 95 VAL A O 1
ATOM 735 N N . TYR A 1 96 ? 4.597 -5.716 0.995 1.00 90.94 96 TYR A N 1
ATOM 736 C CA . TYR A 1 96 ? 4.965 -4.809 2.090 1.00 90.94 96 TYR A CA 1
ATOM 737 C C . TYR A 1 96 ? 3.749 -4.199 2.780 1.00 90.94 96 TYR A C 1
ATOM 739 O O . TYR A 1 96 ? 3.728 -4.052 3.997 1.00 90.94 96 TYR A O 1
ATOM 747 N N . ALA A 1 97 ? 2.682 -3.916 2.033 1.00 90.12 97 ALA A N 1
ATOM 748 C CA . ALA A 1 97 ? 1.468 -3.344 2.599 1.00 90.12 97 ALA A CA 1
ATOM 749 C C . ALA A 1 97 ? 0.574 -4.389 3.298 1.00 90.12 97 ALA A C 1
ATOM 751 O O . ALA A 1 97 ? -0.512 -4.049 3.776 1.00 90.12 97 ALA A O 1
ATOM 752 N N . ARG A 1 98 ? 0.985 -5.666 3.359 1.00 88.19 98 ARG A N 1
ATOM 753 C CA . ARG A 1 98 ? 0.168 -6.747 3.936 1.00 88.19 98 ARG A CA 1
ATOM 754 C C . ARG A 1 98 ? -0.246 -6.580 5.392 1.00 88.19 98 ARG A C 1
ATOM 756 O O . ARG A 1 98 ? -1.402 -6.913 5.672 1.00 88.19 98 ARG A O 1
ATOM 763 N N . PRO A 1 99 ? 0.589 -6.045 6.294 1.00 88.06 99 PRO A N 1
ATOM 764 C CA . PRO A 1 99 ? 0.181 -5.833 7.680 1.00 88.06 99 PRO A CA 1
ATOM 765 C C . PRO A 1 99 ? -0.986 -4.840 7.816 1.00 88.06 99 PRO A C 1
ATOM 767 O O . PRO A 1 99 ? -1.667 -4.801 8.841 1.00 88.06 99 PRO A O 1
ATOM 770 N N . HIS A 1 100 ? -1.256 -4.039 6.780 1.00 88.81 100 HIS A N 1
ATOM 771 C CA . HIS A 1 100 ? -2.191 -2.924 6.834 1.00 88.81 100 HIS A CA 1
ATOM 772 C C . HIS A 1 100 ? -3.524 -3.257 6.134 1.00 88.81 100 HIS A C 1
ATOM 774 O O . HIS A 1 100 ? -3.532 -3.706 4.983 1.00 88.81 100 HIS A O 1
ATOM 780 N N . PRO A 1 101 ? -4.688 -3.026 6.778 1.00 86.94 101 PRO A N 1
ATOM 781 C CA . PRO A 1 101 ? -6.004 -3.253 6.178 1.00 86.94 101 PRO A CA 1
ATOM 782 C C . PRO A 1 101 ? -6.199 -2.607 4.799 1.00 86.94 101 PRO A C 1
ATOM 784 O O . PRO A 1 101 ? -6.660 -3.287 3.880 1.00 86.94 101 PRO A O 1
ATOM 787 N N . ALA A 1 102 ? -5.808 -1.338 4.630 1.00 87.25 102 ALA A N 1
ATOM 788 C CA . ALA A 1 102 ? -5.906 -0.646 3.345 1.00 87.25 102 ALA A CA 1
ATOM 789 C C . ALA A 1 102 ? -5.001 -1.293 2.286 1.00 87.25 102 ALA A C 1
ATOM 791 O O . ALA A 1 102 ? -5.415 -1.471 1.140 1.00 87.25 102 ALA A O 1
ATOM 792 N N . GLY A 1 103 ? -3.802 -1.728 2.684 1.00 85.69 103 GLY A N 1
ATOM 793 C CA . GLY A 1 103 ? -2.881 -2.458 1.819 1.00 85.69 103 GLY A CA 1
ATOM 794 C C . GLY A 1 103 ? -3.457 -3.780 1.322 1.00 85.69 103 GLY A C 1
ATOM 795 O O . GLY A 1 103 ? -3.456 -4.039 0.121 1.00 85.69 103 GLY A O 1
ATOM 796 N N . ARG A 1 104 ? -4.064 -4.581 2.206 1.00 89.12 104 ARG A N 1
ATOM 797 C CA . ARG A 1 104 ? -4.733 -5.840 1.818 1.00 89.12 104 ARG A CA 1
ATOM 798 C C . ARG A 1 104 ? -5.923 -5.631 0.887 1.00 89.12 104 ARG A C 1
ATOM 800 O O . ARG A 1 104 ? -6.154 -6.473 0.019 1.00 89.12 104 ARG A O 1
ATOM 807 N N . ALA A 1 105 ? -6.672 -4.547 1.082 1.00 87.94 105 ALA A N 1
ATOM 808 C CA . ALA A 1 105 ? -7.836 -4.217 0.268 1.00 87.94 105 ALA A CA 1
ATOM 809 C C . ALA A 1 105 ? -7.447 -3.731 -1.137 1.00 87.94 105 ALA A C 1
ATOM 811 O O . ALA A 1 105 ? -8.061 -4.142 -2.120 1.00 87.94 105 ALA A O 1
ATOM 812 N N . LEU A 1 106 ? -6.427 -2.875 -1.236 1.00 87.25 106 LEU A N 1
ATOM 813 C CA . LEU A 1 106 ? -6.005 -2.259 -2.498 1.00 87.25 106 LEU A CA 1
ATOM 814 C C . LEU A 1 106 ? -5.025 -3.135 -3.292 1.00 87.25 106 LEU A C 1
ATOM 816 O O . LEU A 1 106 ? -5.035 -3.111 -4.524 1.00 87.25 106 LEU A O 1
ATOM 820 N N . TYR A 1 107 ? -4.224 -3.945 -2.599 1.00 88.56 107 TYR A N 1
ATOM 821 C CA . TYR A 1 107 ? -3.224 -4.836 -3.183 1.00 88.56 107 TYR A CA 1
ATOM 822 C C . TYR A 1 107 ? -3.437 -6.278 -2.695 1.00 88.56 107 TYR A C 1
ATOM 824 O O . TYR A 1 107 ? -2.745 -6.761 -1.791 1.00 88.56 107 TYR A O 1
ATOM 832 N N . PRO A 1 108 ? -4.424 -6.996 -3.267 1.00 88.44 108 PRO A N 1
ATOM 833 C CA . PRO A 1 108 ? -4.650 -8.397 -2.935 1.00 88.44 108 PRO A CA 1
ATOM 834 C C . PRO A 1 108 ? -3.494 -9.281 -3.435 1.00 88.44 108 PRO A C 1
ATOM 836 O O . PRO A 1 108 ? -2.876 -8.982 -4.455 1.00 88.44 108 PRO A O 1
ATOM 839 N N . ALA A 1 109 ? -3.258 -10.424 -2.776 1.00 87.25 109 ALA A N 1
ATOM 840 C CA . ALA A 1 109 ? -2.216 -11.397 -3.153 1.00 87.25 109 ALA A CA 1
ATOM 841 C C . ALA A 1 109 ? -2.330 -11.873 -4.607 1.00 87.25 109 ALA A C 1
ATOM 843 O O . ALA A 1 109 ? -1.325 -12.198 -5.227 1.00 87.25 109 ALA A O 1
ATOM 844 N N . ALA A 1 110 ? -3.534 -11.848 -5.186 1.00 87.62 110 ALA A N 1
ATOM 845 C CA . ALA A 1 110 ? -3.760 -12.164 -6.595 1.00 87.62 110 ALA A CA 1
ATOM 846 C C . ALA A 1 110 ? -2.956 -11.280 -7.573 1.00 87.62 110 ALA A C 1
ATOM 848 O O . ALA A 1 110 ? -2.786 -11.665 -8.725 1.00 87.62 110 ALA A O 1
ATOM 849 N N . VAL A 1 111 ? -2.467 -10.113 -7.133 1.00 88.06 111 VAL A N 1
ATOM 850 C CA . VAL A 1 111 ? -1.596 -9.222 -7.919 1.00 88.06 111 VAL A CA 1
ATOM 851 C C . VAL A 1 111 ? -0.155 -9.742 -8.005 1.00 88.06 111 VAL A C 1
ATOM 853 O O . VAL A 1 111 ? 0.554 -9.397 -8.944 1.00 88.06 111 VAL A O 1
ATOM 856 N N . ILE A 1 112 ? 0.282 -10.572 -7.056 1.00 88.38 112 ILE A N 1
ATOM 857 C CA . ILE A 1 112 ? 1.610 -11.194 -7.063 1.00 88.38 112 ILE A CA 1
ATOM 858 C C . ILE A 1 112 ? 1.605 -12.269 -8.142 1.00 88.38 112 ILE A C 1
ATOM 860 O O . ILE A 1 112 ? 0.768 -13.166 -8.081 1.00 88.38 112 ILE A O 1
ATOM 864 N N . GLU A 1 113 ? 2.499 -12.196 -9.125 1.00 88.00 113 GLU A N 1
ATOM 865 C CA . GLU A 1 113 ? 2.527 -13.128 -10.259 1.00 88.00 113 GLU A CA 1
ATOM 866 C C . GLU A 1 113 ? 3.138 -14.471 -9.860 1.00 88.00 113 GLU A C 1
ATOM 868 O O . GLU A 1 113 ? 2.593 -15.528 -10.200 1.00 88.00 113 GLU A O 1
ATOM 873 N N . ASP A 1 114 ? 4.221 -14.421 -9.082 1.00 86.31 114 ASP A N 1
ATOM 874 C CA . ASP A 1 114 ? 4.927 -15.606 -8.616 1.00 86.31 114 ASP A CA 1
ATOM 875 C C . ASP A 1 114 ? 4.053 -16.428 -7.643 1.00 86.31 114 ASP A C 1
ATOM 877 O O . ASP A 1 114 ? 3.624 -15.924 -6.598 1.00 86.31 114 ASP A O 1
ATOM 881 N N . PRO A 1 115 ? 3.768 -17.705 -7.957 1.00 85.06 115 PRO A N 1
ATOM 882 C CA . PRO A 1 115 ? 2.880 -18.531 -7.149 1.00 85.06 115 PRO A CA 1
ATOM 883 C C . PRO A 1 115 ? 3.483 -18.926 -5.793 1.00 85.06 115 PRO A C 1
ATOM 885 O O . PRO A 1 115 ? 2.724 -19.148 -4.852 1.00 85.06 115 P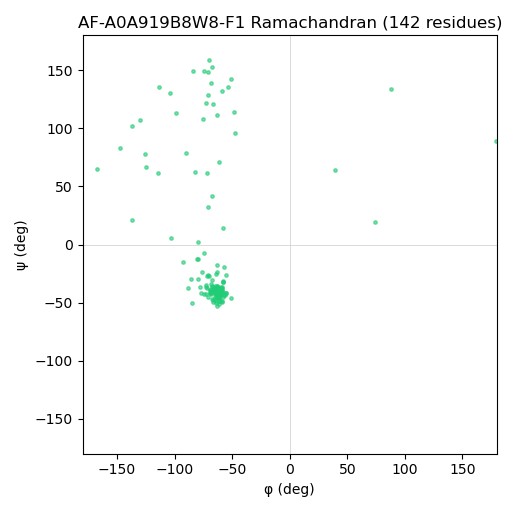RO A O 1
ATOM 888 N N . GLN A 1 116 ? 4.812 -19.013 -5.668 1.00 83.50 116 GLN A N 1
ATOM 889 C CA . GLN A 1 116 ? 5.478 -19.326 -4.400 1.00 83.50 116 GLN A CA 1
ATOM 890 C C . GLN A 1 116 ? 5.438 -18.122 -3.460 1.00 83.50 116 GLN A C 1
ATOM 892 O O . GLN A 1 116 ? 5.121 -18.272 -2.281 1.00 83.50 116 GLN A O 1
ATOM 897 N N . LEU A 1 117 ? 5.693 -16.924 -3.991 1.00 84.81 117 LEU A N 1
ATOM 898 C CA . LEU A 1 117 ? 5.587 -15.678 -3.241 1.00 84.81 117 LEU A CA 1
ATOM 899 C C . LEU A 1 117 ? 4.142 -15.399 -2.819 1.00 84.81 117 LEU A C 1
ATOM 901 O O . LEU A 1 117 ? 3.892 -15.030 -1.672 1.00 84.81 117 LEU A O 1
ATOM 905 N N . ARG A 1 118 ? 3.179 -15.646 -3.714 1.00 87.69 118 ARG A N 1
ATOM 906 C CA . ARG A 1 118 ? 1.750 -15.530 -3.404 1.00 87.69 118 ARG A CA 1
ATOM 907 C C . ARG A 1 118 ? 1.345 -16.450 -2.253 1.00 87.69 118 ARG A C 1
ATOM 909 O O . ARG A 1 118 ? 0.726 -15.987 -1.300 1.00 87.69 118 ARG A O 1
ATOM 916 N N . ALA A 1 119 ? 1.732 -17.724 -2.324 1.00 85.38 119 ALA A N 1
ATOM 917 C CA . ALA A 1 119 ? 1.418 -18.701 -1.286 1.00 85.38 119 ALA A CA 1
ATOM 918 C C . ALA A 1 119 ? 2.059 -18.339 0.064 1.00 85.38 119 ALA A C 1
ATOM 920 O O . ALA A 1 119 ? 1.412 -18.477 1.099 1.00 85.38 119 ALA A O 1
ATOM 921 N N . ALA A 1 120 ? 3.296 -17.828 0.065 1.00 84.75 120 ALA A N 1
ATOM 922 C CA . ALA A 1 120 ? 3.955 -17.364 1.286 1.00 84.75 120 ALA A CA 1
ATOM 923 C C . ALA A 1 120 ? 3.165 -16.224 1.952 1.00 84.75 120 ALA A C 1
ATOM 925 O O . ALA A 1 120 ? 2.826 -16.311 3.130 1.00 84.75 120 ALA A O 1
ATOM 926 N N . VAL A 1 121 ? 2.780 -15.214 1.169 1.00 84.12 121 VAL A N 1
ATOM 927 C CA . VAL A 1 121 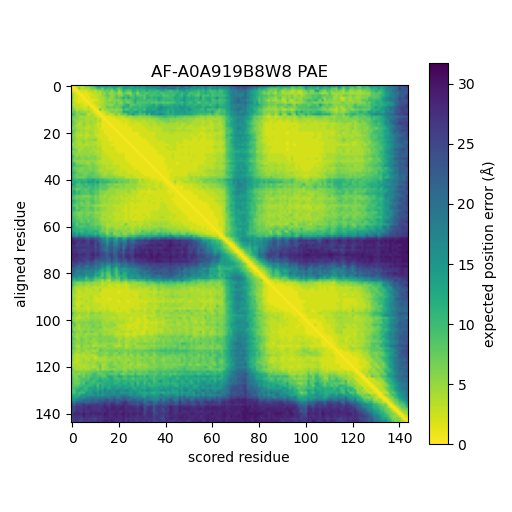? 1.962 -14.082 1.628 1.00 84.12 121 VAL A CA 1
ATOM 928 C C . VAL A 1 121 ? 0.604 -14.522 2.188 1.00 84.12 121 VAL A C 1
ATOM 930 O O . VAL A 1 121 ? 0.119 -13.977 3.183 1.00 84.12 121 VAL A O 1
ATOM 933 N N . GLU A 1 122 ? -0.047 -15.485 1.539 1.00 85.50 122 GLU A N 1
ATOM 934 C CA . GLU A 1 122 ? -1.334 -16.019 1.994 1.00 85.50 122 GLU A CA 1
ATOM 935 C C . GLU A 1 122 ? -1.179 -16.803 3.303 1.00 85.50 122 GLU A C 1
ATOM 937 O O . GLU A 1 122 ? -1.955 -16.579 4.231 1.00 85.50 122 GLU A O 1
ATOM 942 N N . SER A 1 123 ? -0.130 -17.622 3.427 1.00 82.94 123 SER A N 1
ATOM 943 C CA . SER A 1 123 ? 0.137 -18.412 4.636 1.00 82.94 123 SER A CA 1
ATOM 944 C C . SER A 1 123 ? 0.437 -17.556 5.873 1.00 82.94 123 SER A C 1
ATOM 946 O O . SER A 1 123 ? -0.039 -17.862 6.964 1.00 82.94 123 SER A O 1
ATOM 948 N N . GLU A 1 124 ? 1.155 -16.441 5.714 1.00 79.94 124 GLU A N 1
ATOM 949 C CA . GLU A 1 124 ? 1.393 -15.491 6.809 1.00 79.94 124 GLU A CA 1
ATOM 950 C C . GLU A 1 124 ? 0.095 -14.807 7.246 1.00 79.94 124 GLU A C 1
ATOM 952 O O . GLU A 1 124 ? -0.164 -14.656 8.438 1.00 79.94 124 GLU A O 1
ATOM 957 N N . THR A 1 125 ? -0.777 -14.475 6.289 1.00 74.50 125 THR A N 1
ATOM 958 C CA . THR A 1 125 ? -2.084 -13.872 6.590 1.00 74.50 125 THR A CA 1
ATOM 959 C C . THR A 1 125 ? -2.973 -14.824 7.400 1.00 74.50 125 THR A C 1
ATOM 961 O O . THR A 1 125 ? -3.756 -14.382 8.243 1.00 74.5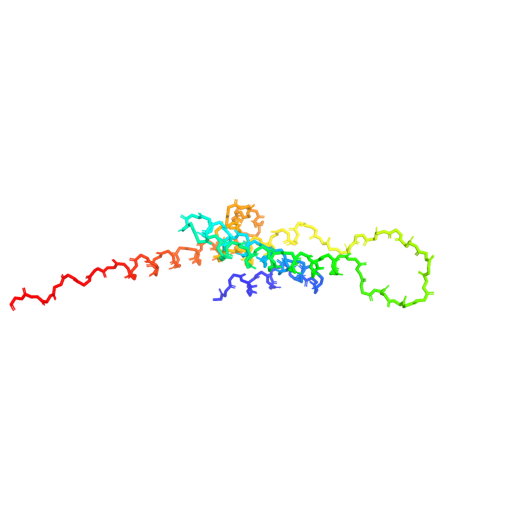0 125 THR A O 1
ATOM 964 N N . GLU A 1 126 ? -2.898 -16.126 7.126 1.00 75.31 126 GLU A N 1
ATOM 965 C CA . GLU A 1 126 ? -3.636 -17.152 7.869 1.00 75.31 126 GLU A CA 1
ATOM 966 C C . GLU A 1 126 ? -3.075 -17.332 9.284 1.00 75.31 126 GLU A C 1
ATOM 968 O O . GLU A 1 126 ? -3.847 -17.298 10.243 1.00 75.31 126 GLU A O 1
ATOM 973 N N . ALA A 1 127 ? -1.749 -17.396 9.430 1.00 72.81 127 ALA A N 1
ATOM 974 C CA . ALA A 1 127 ? -1.089 -17.496 10.732 1.00 72.81 127 ALA A CA 1
ATOM 975 C C . ALA A 1 127 ? -1.412 -16.301 11.654 1.00 72.81 127 ALA A C 1
ATOM 977 O O . ALA A 1 127 ? -1.761 -16.488 12.819 1.00 72.81 127 ALA A O 1
ATOM 978 N N . GLU A 1 128 ? -1.392 -15.071 11.130 1.00 70.31 128 GLU A N 1
ATOM 979 C CA . GLU A 1 128 ? -1.750 -13.866 11.896 1.00 70.31 128 GLU A CA 1
ATOM 980 C C . GLU A 1 128 ? -3.214 -13.867 12.364 1.00 70.31 128 GLU A C 1
ATOM 982 O O . GLU A 1 128 ? -3.535 -13.388 13.457 1.00 70.31 128 GLU A O 1
ATOM 987 N N . ARG A 1 129 ? -4.129 -14.397 11.541 1.00 65.81 129 ARG A N 1
ATOM 988 C CA . ARG A 1 129 ? -5.549 -14.520 11.905 1.00 65.81 129 ARG A CA 1
ATOM 989 C C . ARG A 1 129 ? -5.758 -15.551 13.003 1.00 65.81 129 ARG A C 1
ATOM 991 O O . ARG A 1 129 ? -6.571 -15.313 13.895 1.00 65.81 129 ARG A O 1
ATOM 998 N N . GLU A 1 130 ? -5.039 -16.666 12.954 1.00 67.75 130 GLU A N 1
ATOM 999 C CA . GLU A 1 130 ? -5.085 -17.690 13.998 1.00 67.75 130 GLU A CA 1
ATOM 1000 C C . GLU A 1 130 ? -4.514 -17.169 15.323 1.00 67.75 130 GLU A C 1
ATOM 1002 O O . GLU A 1 130 ? -5.137 -17.364 16.367 1.00 67.75 130 GLU A O 1
ATOM 1007 N N . GLU A 1 131 ? -3.412 -16.413 15.301 1.00 65.00 131 GLU A N 1
ATOM 1008 C CA . GLU A 1 131 ? -2.870 -15.762 16.502 1.00 65.00 131 GLU A CA 1
ATOM 1009 C C . GLU A 1 131 ? -3.830 -14.719 17.098 1.00 65.00 131 GLU A C 1
ATOM 1011 O O . GLU A 1 131 ? -4.022 -14.673 18.318 1.00 65.00 131 GLU A O 1
ATOM 1016 N N . GLN A 1 132 ? -4.478 -13.899 16.264 1.00 59.34 132 GLN A N 1
ATOM 1017 C CA . GLN A 1 132 ? -5.486 -12.936 16.729 1.00 59.34 132 GLN A CA 1
ATOM 1018 C C . GLN A 1 132 ? -6.748 -13.624 17.263 1.00 59.34 132 GLN A C 1
ATOM 1020 O O . GLN A 1 132 ? -7.327 -13.156 18.244 1.00 59.34 132 GLN A O 1
ATOM 1025 N N . SER A 1 133 ? -7.153 -14.749 16.667 1.00 63.88 133 SER A N 1
ATOM 1026 C CA . SER A 1 133 ? -8.289 -15.548 17.134 1.00 63.88 133 SER A CA 1
ATOM 1027 C C . SER A 1 133 ? -7.980 -16.292 18.437 1.00 63.88 133 SER A C 1
ATOM 1029 O O . SER A 1 133 ? -8.847 -16.383 19.302 1.00 63.88 133 SER A O 1
ATOM 1031 N N . GLY A 1 134 ? -6.753 -16.792 18.616 1.00 58.72 134 GLY A N 1
ATOM 1032 C CA . GLY A 1 134 ? -6.316 -17.477 19.838 1.00 58.72 134 GLY A CA 1
AT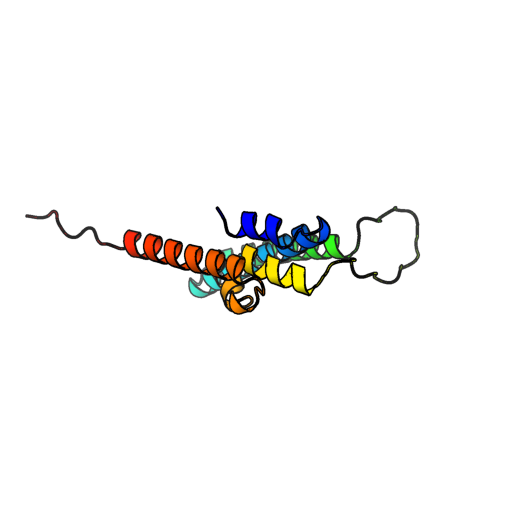OM 1033 C C . GLY A 1 134 ? -6.129 -16.537 21.032 1.00 58.72 134 GLY A C 1
ATOM 1034 O O . GLY A 1 134 ? -6.328 -16.934 22.177 1.00 58.72 134 GLY A O 1
ATOM 1035 N N . ARG A 1 135 ? -5.823 -15.255 20.789 1.00 55.66 135 ARG A N 1
ATOM 1036 C CA . ARG A 1 135 ? -5.722 -14.230 21.845 1.00 55.66 135 ARG A CA 1
ATOM 1037 C C . ARG A 1 135 ? -7.092 -13.781 22.394 1.00 55.66 135 ARG A C 1
ATOM 1039 O O . ARG A 1 135 ? -7.134 -13.047 23.379 1.00 55.66 135 ARG A O 1
ATOM 1046 N N . LEU A 1 136 ? -8.195 -14.223 21.782 1.00 53.59 136 LEU A N 1
ATOM 1047 C CA . LEU A 1 136 ? -9.576 -13.923 22.180 1.00 53.59 136 LEU A CA 1
ATOM 1048 C C . LEU A 1 136 ? -10.280 -15.079 22.921 1.00 53.59 136 LEU A C 1
ATOM 1050 O O . LEU A 1 136 ? -11.465 -14.944 23.236 1.00 53.59 136 LEU A O 1
ATOM 1054 N N . GLU A 1 137 ? -9.596 -16.185 23.255 1.00 46.00 137 GLU A N 1
ATOM 1055 C CA . GLU A 1 137 ? -10.195 -17.185 24.152 1.00 46.00 137 GLU A CA 1
ATOM 1056 C C . GLU A 1 137 ? -10.291 -16.656 25.601 1.00 46.00 137 GLU A C 1
ATOM 1058 O O . GLU A 1 137 ? -9.321 -16.125 26.150 1.00 46.00 137 GLU A O 1
ATOM 1063 N N . PRO A 1 138 ? -11.478 -16.743 26.233 1.00 50.59 138 PRO A N 1
ATOM 1064 C CA . PRO A 1 138 ? -11.819 -15.938 27.393 1.00 50.59 138 PRO A CA 1
ATOM 1065 C C . PRO A 1 138 ? -11.307 -16.536 28.705 1.00 50.59 138 PRO A C 1
ATOM 1067 O O . PRO A 1 138 ? -11.313 -17.747 28.925 1.00 50.59 138 PRO A O 1
ATOM 1070 N N . ALA A 1 139 ? -11.001 -15.639 29.642 1.00 50.25 139 ALA A N 1
ATOM 1071 C CA . ALA A 1 139 ? -10.912 -15.894 31.074 1.00 50.25 139 ALA A CA 1
ATOM 1072 C C . ALA A 1 139 ? -12.268 -16.366 31.648 1.00 50.25 139 ALA A C 1
ATOM 1074 O O . ALA A 1 139 ? -12.945 -15.643 32.375 1.00 50.25 139 ALA A O 1
ATOM 1075 N N . ALA A 1 140 ? -12.680 -17.587 31.311 1.00 53.50 140 ALA A N 1
ATOM 1076 C CA . ALA A 1 140 ? -13.906 -18.213 31.785 1.00 53.50 140 ALA A CA 1
ATOM 1077 C C . ALA A 1 140 ? -13.601 -19.569 32.436 1.00 53.50 140 ALA A C 1
ATOM 1079 O O . ALA A 1 140 ? -13.978 -20.604 31.904 1.00 53.50 140 ALA A O 1
ATOM 1080 N N . CYS A 1 141 ? -12.906 -19.567 33.579 1.00 49.44 141 CYS A N 1
ATOM 1081 C CA . CYS A 1 141 ? -13.021 -20.596 34.627 1.00 49.44 141 CYS A CA 1
ATOM 1082 C C . CYS A 1 141 ? -12.063 -20.293 35.791 1.00 49.44 141 CYS A C 1
ATOM 1084 O O . CYS A 1 141 ? -10.935 -20.770 35.795 1.00 49.44 141 CYS A O 1
ATOM 1086 N N . ALA A 1 142 ? -12.503 -19.516 36.785 1.00 50.81 142 ALA A N 1
ATOM 1087 C CA . ALA A 1 142 ? -11.966 -19.581 38.153 1.00 50.81 142 ALA A CA 1
ATOM 1088 C C . ALA A 1 142 ? -12.869 -18.802 39.128 1.00 50.81 142 ALA A C 1
ATOM 1090 O O . ALA A 1 142 ? -12.476 -17.786 39.692 1.00 50.81 142 ALA A O 1
ATOM 1091 N N . ALA A 1 143 ? -14.103 -19.268 39.306 1.00 50.97 143 ALA A N 1
ATOM 1092 C CA . ALA A 1 143 ? -14.910 -18.935 40.477 1.00 50.97 143 ALA A CA 1
ATOM 1093 C C . ALA A 1 143 ? -15.799 -20.144 40.790 1.00 50.97 143 ALA A C 1
ATOM 1095 O O . ALA A 1 143 ? -16.933 -20.239 40.323 1.00 50.97 143 ALA A O 1
ATOM 1096 N N . GLY A 1 144 ? -15.217 -21.101 41.509 1.00 52.03 144 GLY A N 1
ATOM 1097 C CA . GLY A 1 144 ? -15.888 -22.230 42.143 1.00 52.03 144 GLY A CA 1
ATOM 1098 C C . GLY A 1 144 ? -15.352 -22.370 43.554 1.00 52.03 144 GLY A C 1
ATOM 1099 O O . GLY A 1 144 ? -14.109 -22.307 43.686 1.00 52.03 144 GLY A O 1
#

pLDDT: mean 78.39, std 15.02, range [43.16, 94.0]

Radius of gyration: 19.56 Å; Cα contacts (8 Å, |Δi|>4): 127; chains: 1; bounding box: 39×50×60 Å

Organism: NCBI:txid33904

Solvent-accessible surface area (backbone atoms only — not comparable to full-atom values): 8285 Å² total; per-residue (Å²): 133,55,46,66,62,48,44,55,69,73,65,62,64,51,74,66,32,49,49,52,16,48,40,52,18,51,46,28,39,35,53,31,50,33,55,50,26,58,74,74,66,41,66,67,58,32,51,57,36,49,56,49,40,52,51,46,47,53,54,41,51,52,68,58,70,49,97,73,77,65,93,80,66,103,58,90,69,78,88,65,77,68,100,54,60,67,70,58,27,52,33,45,28,29,55,64,10,49,91,21,69,47,20,42,70,76,31,43,57,86,67,36,80,53,66,68,57,28,50,41,48,51,51,53,55,51,52,54,50,51,54,58,56,61,73,63,66,73,98,79,84,89,87,129

Mean predicted aligned error: 10.41 Å

Sequence (144 aa):
MYATELAAKTLEPTSTEERLADDYAALLATLSRVDQALREGVWHDVRDELDELISVAEDMWSTLSGADHDEDSDRARPYTAPAADAAKVRQLVAVYARPHPAGRALYPAAVIEDPQLRAAVESETEAEREEQSGRLEPAACAAG

Secondary structure (DSSP, 8-state):
--HHHHHHHHH---HHHHHHHHHHHHHHHHHHHHHHHHHHT-HHHHHHHHHHHHHHHHHHHHHHH-S---TT--S-------S--HHHHHHHHHHHTTTSHHHHHHS-GGG---HHHHHHHHHHHHHHHHHHHHTT--------

Nearest PDB structures (foldseek):
  4v6b-assembly6_Cr  TM=3.667E-01  e=8.588E-01  Homo sapiens
  8gy1-assembly1_A  TM=3.972E-01  e=3.215E+00  Dendrorhynchus
  6jee-assembly1_A  TM=2.913E-01  e=1.243E+00  Equus caballus
  6j7g-assembly1_J  TM=3.974E-01  e=4.904E+00  Homo sapiens
  6ipc-assembly1_A  TM=2.064E-01  e=9.053E-01  Homo sapiens

Foldseek 3Di:
DALLVVLCVPLVFDPLLLVLLLLLLQLLQLVLQLVVCVVVVVVVSNVVSVVVNVVSVVVSVVSQQDPPPPVDDPDDDPRDGPPGDPLSSLLSNLRSNLVGPSSCVVRPLVSNPDPVSSVSSVVVVVVVVVVVVVVPDDPPDDDD